Protein AF-A0A3D4VW60-F1 (afdb_monomer)

Sequence (83 aa):
MYTKAYPITQLCVIASIQRSSYYKWLNRKESHNEQLNKNILPLIKDVYEEKNGILGYRQMTIKLNCEHGFHLNKKRIYRLQIA

pLDDT: mean 83.62, std 10.02, range [35.03, 92.88]

Mean predicted aligned error: 8.12 Å

Foldseek 3Di:
DDDPPDPVVVVCVVVVHDPVVVVCVVPDDDDPVRVVLVVVLVVLVVVCVVVVNPDDLVNSQVCCCVPVVDPDDSVVSVVSVVD

Nearest PDB structures (foldseek):
  7viv-assembly1_A  TM=8.816E-01  e=9.784E-01  African swine fever virus

Solvent-accessible surface area (backbone atoms only — not comparable to full-atom values): 5084 Å² total; per-residue (Å²): 134,87,76,82,80,72,57,66,64,61,54,23,58,74,69,72,44,58,65,67,55,53,56,52,58,73,69,53,76,80,49,72,67,53,55,50,46,64,62,44,52,57,55,54,48,54,57,31,59,76,48,76,60,70,65,49,51,66,59,47,38,50,50,49,24,69,77,69,71,46,87,70,55,52,72,56,50,44,49,69,74,73,108

Structure (mmCIF, N/CA/C/O backbone):
data_AF-A0A3D4VW60-F1
#
_entry.id   AF-A0A3D4VW60-F1
#
loop_
_atom_site.group_PDB
_atom_site.id
_atom_site.type_symbol
_atom_site.label_atom_id
_atom_site.label_alt_id
_atom_site.label_comp_id
_atom_site.label_asym_id
_atom_site.label_entity_id
_atom_site.label_seq_id
_atom_site.pdbx_PDB_ins_code
_atom_site.Cartn_x
_atom_site.Cartn_y
_atom_site.Cartn_z
_atom_site.occupancy
_atom_site.B_iso_or_equiv
_atom_site.auth_seq_id
_atom_site.auth_comp_id
_atom_site.auth_asym_id
_atom_site.auth_atom_id
_atom_site.pdbx_PDB_model_num
ATOM 1 N N . MET A 1 1 ? -5.741 9.841 -38.633 1.00 35.03 1 MET A N 1
ATOM 2 C CA . MET A 1 1 ? -4.765 10.475 -37.717 1.00 35.03 1 MET A CA 1
ATOM 3 C C . MET A 1 1 ? -3.693 9.446 -37.396 1.00 35.03 1 MET A C 1
ATOM 5 O O . MET A 1 1 ? -4.005 8.449 -36.764 1.00 35.03 1 MET A O 1
ATOM 9 N N . TYR A 1 2 ? -2.475 9.623 -37.909 1.00 42.03 2 TYR A N 1
ATOM 10 C CA . TYR A 1 2 ? -1.366 8.692 -37.688 1.00 42.03 2 TYR A CA 1
ATOM 11 C C . TYR A 1 2 ? -0.771 8.933 -36.299 1.00 42.03 2 TYR A C 1
ATOM 13 O O . TYR A 1 2 ? -0.051 9.909 -36.092 1.00 42.03 2 TYR A O 1
ATOM 21 N N . THR A 1 3 ? -1.072 8.069 -35.332 1.00 49.47 3 THR A N 1
ATOM 22 C CA . THR A 1 3 ? -0.309 8.028 -34.084 1.00 49.47 3 THR A CA 1
ATOM 23 C C . THR A 1 3 ? 1.069 7.467 -34.426 1.00 49.47 3 THR A C 1
ATOM 25 O O . THR A 1 3 ? 1.208 6.306 -34.802 1.00 49.47 3 THR A O 1
ATOM 28 N N . LYS A 1 4 ? 2.113 8.305 -34.382 1.00 59.94 4 LYS A N 1
ATOM 29 C CA . LYS A 1 4 ? 3.497 7.828 -34.500 1.00 59.94 4 LYS A CA 1
ATOM 30 C C . LYS A 1 4 ? 3.725 6.809 -33.383 1.00 59.94 4 LYS A C 1
ATOM 32 O O . LYS A 1 4 ? 3.811 7.182 -32.216 1.00 59.94 4 LYS A O 1
ATOM 37 N N . ALA A 1 5 ? 3.781 5.528 -33.734 1.00 71.00 5 ALA A N 1
ATOM 38 C CA . ALA A 1 5 ? 4.144 4.472 -32.806 1.00 71.00 5 ALA A CA 1
ATOM 39 C C . ALA A 1 5 ? 5.633 4.639 -32.471 1.00 71.00 5 ALA A C 1
ATOM 41 O O . ALA A 1 5 ? 6.505 4.191 -33.214 1.00 71.00 5 ALA A O 1
ATOM 42 N N . TYR A 1 6 ? 5.932 5.364 -31.391 1.00 77.19 6 TYR A N 1
ATOM 43 C CA . TYR A 1 6 ? 7.299 5.497 -30.904 1.00 77.19 6 TYR A CA 1
ATOM 44 C C . TYR A 1 6 ? 7.824 4.114 -30.501 1.00 77.19 6 TYR A C 1
ATOM 46 O O . TYR A 1 6 ? 7.134 3.380 -29.785 1.00 77.19 6 TYR A O 1
ATOM 54 N N . PRO A 1 7 ? 9.033 3.724 -30.935 1.00 86.06 7 PRO A N 1
ATOM 55 C CA . PRO A 1 7 ? 9.595 2.441 -30.556 1.00 86.06 7 PRO A CA 1
ATOM 56 C C . PRO A 1 7 ? 9.800 2.392 -29.037 1.00 86.06 7 PRO A C 1
ATOM 58 O O . PRO A 1 7 ? 10.437 3.268 -28.455 1.00 86.06 7 PRO A O 1
ATOM 61 N N . ILE A 1 8 ? 9.320 1.318 -28.401 1.00 84.69 8 ILE A N 1
ATOM 62 C CA . ILE A 1 8 ? 9.426 1.082 -26.947 1.00 84.69 8 ILE A CA 1
ATOM 63 C C . ILE A 1 8 ? 10.864 1.245 -26.431 1.00 84.69 8 ILE A C 1
ATOM 65 O O . ILE A 1 8 ? 11.065 1.675 -25.300 1.00 84.69 8 ILE A O 1
ATOM 69 N N . THR A 1 9 ? 11.876 0.967 -27.263 1.00 84.62 9 THR A N 1
ATOM 70 C CA . THR A 1 9 ? 13.286 1.220 -26.926 1.00 84.62 9 THR A CA 1
ATOM 71 C C . THR A 1 9 ? 13.550 2.687 -26.593 1.00 84.62 9 THR A C 1
ATOM 73 O O . THR A 1 9 ? 14.200 2.956 -25.592 1.00 84.62 9 THR A O 1
ATOM 76 N N . GLN A 1 10 ? 13.037 3.631 -27.391 1.00 88.50 10 GLN A N 1
ATOM 77 C CA . GLN A 1 10 ? 13.238 5.064 -27.152 1.00 88.50 10 GLN A CA 1
ATOM 78 C C . GLN A 1 10 ? 12.554 5.500 -25.857 1.00 88.50 10 GLN A C 1
ATOM 80 O O . GLN A 1 10 ? 13.152 6.218 -25.065 1.00 88.50 10 GLN A O 1
ATOM 85 N N . LEU A 1 11 ? 11.345 4.997 -25.598 1.00 90.06 11 LEU A N 1
ATOM 86 C CA . LEU A 1 11 ? 10.631 5.268 -24.350 1.00 90.06 11 LEU A CA 1
ATOM 87 C C . LEU A 1 11 ? 11.380 4.717 -23.131 1.00 90.06 11 LEU A C 1
ATOM 89 O O . LEU A 1 11 ? 11.489 5.408 -22.124 1.00 90.06 11 LEU A O 1
ATOM 93 N N . CYS A 1 12 ? 11.943 3.508 -23.231 1.00 90.31 12 CYS A N 1
ATOM 94 C CA . CYS A 1 12 ? 12.750 2.920 -22.160 1.00 90.31 12 CYS A CA 1
ATOM 95 C C . CYS A 1 12 ? 14.027 3.731 -21.894 1.00 90.31 12 CYS A C 1
ATOM 97 O O . CYS A 1 12 ? 14.386 3.921 -20.738 1.00 90.31 12 CYS A O 1
ATOM 99 N N . VAL A 1 13 ? 14.680 4.246 -22.944 1.00 91.31 13 VAL A N 1
ATOM 100 C CA . VAL A 1 13 ? 15.864 5.114 -22.818 1.00 91.31 13 VAL A CA 1
ATOM 101 C C . VAL A 1 13 ? 15.506 6.436 -22.139 1.00 91.31 13 VAL A C 1
ATOM 103 O O . VAL A 1 13 ? 16.191 6.832 -21.203 1.00 91.31 13 VAL A O 1
ATOM 106 N N . ILE A 1 14 ? 14.408 7.085 -22.543 1.00 92.88 14 ILE A N 1
ATOM 107 C CA . ILE A 1 14 ? 13.933 8.335 -21.922 1.00 92.88 14 ILE A CA 1
ATOM 108 C C . ILE A 1 14 ? 13.583 8.108 -20.446 1.00 92.88 14 ILE A C 1
ATOM 110 O O . ILE A 1 14 ? 13.996 8.876 -19.583 1.00 92.88 14 ILE A O 1
ATOM 114 N N . ALA A 1 15 ? 12.865 7.025 -20.145 1.00 90.00 15 ALA A N 1
ATOM 115 C CA . ALA A 1 15 ? 12.508 6.648 -18.781 1.00 90.00 15 ALA A CA 1
ATOM 116 C C . ALA A 1 15 ? 13.690 6.072 -17.974 1.00 90.00 15 ALA A C 1
ATOM 118 O O . ALA A 1 15 ? 13.512 5.737 -16.806 1.00 90.00 15 ALA A O 1
ATOM 119 N N . SER A 1 16 ? 14.883 5.948 -18.574 1.00 92.31 16 SER A N 1
ATOM 120 C CA . SER A 1 16 ? 16.085 5.371 -17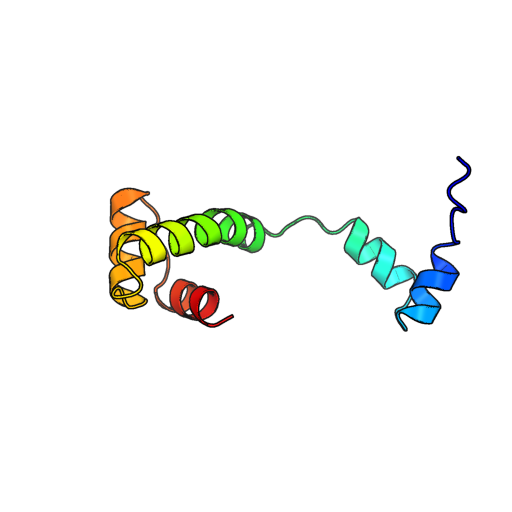.955 1.00 92.31 16 SER A CA 1
ATOM 121 C C . SER A 1 16 ? 15.857 3.975 -17.352 1.00 92.31 16 SER A C 1
ATOM 123 O O . SER A 1 16 ? 16.405 3.630 -16.306 1.00 92.31 16 SER A O 1
ATOM 125 N N . ILE A 1 17 ? 15.045 3.149 -18.019 1.00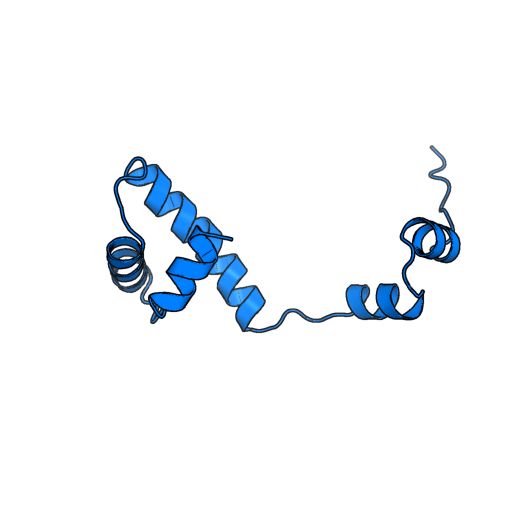 91.88 17 ILE A N 1
ATOM 126 C CA . ILE A 1 17 ? 14.758 1.764 -17.629 1.00 91.88 17 ILE A CA 1
ATOM 127 C C . ILE A 1 17 ? 15.264 0.778 -18.680 1.00 91.88 17 ILE A C 1
ATOM 129 O O . ILE A 1 17 ? 15.301 1.052 -19.879 1.00 91.88 17 ILE A O 1
ATOM 133 N N . GLN A 1 18 ? 15.599 -0.435 -18.245 1.00 91.75 18 GLN A N 1
ATOM 134 C CA . GLN A 1 18 ? 15.939 -1.510 -19.169 1.00 91.75 18 GLN A CA 1
ATOM 135 C C . GLN A 1 18 ? 14.691 -1.998 -19.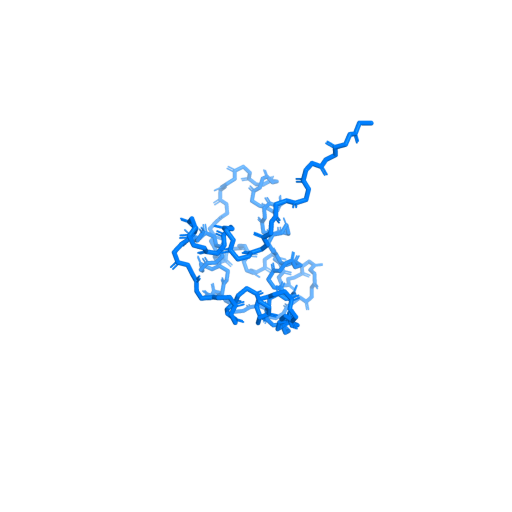923 1.00 91.75 18 GLN A C 1
ATOM 137 O O . GLN A 1 18 ? 13.618 -2.173 -19.342 1.00 91.75 18 GLN A O 1
ATOM 142 N N . ARG A 1 19 ? 14.842 -2.310 -21.216 1.00 90.19 19 ARG A N 1
ATOM 143 C CA . ARG A 1 19 ? 13.755 -2.839 -22.061 1.00 90.19 19 ARG A CA 1
ATOM 144 C C . ARG A 1 19 ? 13.133 -4.126 -21.497 1.00 90.19 19 ARG A C 1
ATOM 146 O O .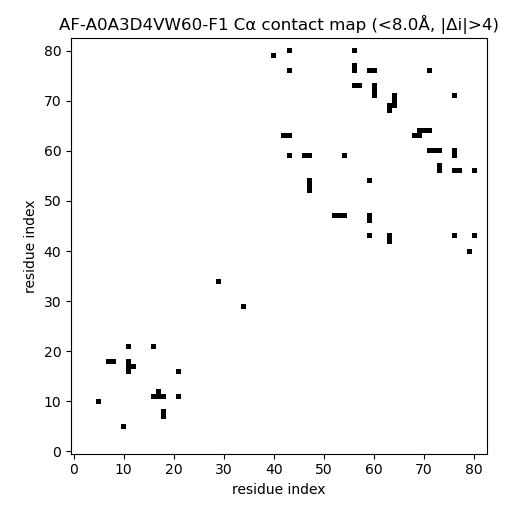 ARG A 1 19 ? 11.929 -4.328 -21.622 1.00 90.19 19 ARG A O 1
ATOM 153 N N . SER A 1 20 ? 13.923 -4.986 -20.853 1.00 90.00 20 SER A N 1
ATOM 154 C CA . SER A 1 20 ? 13.425 -6.197 -20.181 1.00 90.00 20 SER A CA 1
ATOM 155 C C . SER A 1 20 ? 12.493 -5.872 -19.007 1.00 90.00 20 SER A C 1
ATOM 157 O O . SER A 1 20 ? 11.488 -6.557 -18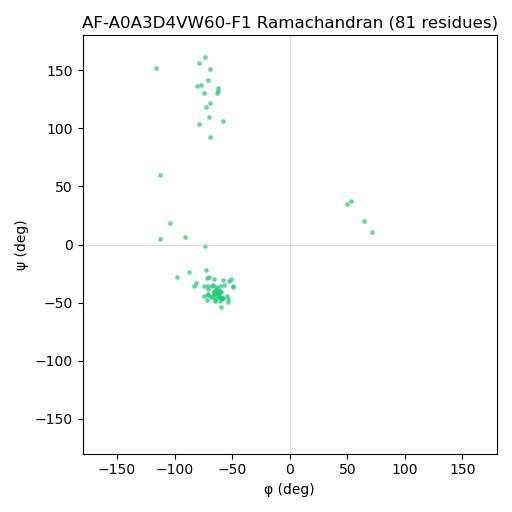.827 1.00 90.00 20 SER A O 1
ATOM 159 N N . SER A 1 21 ? 12.764 -4.799 -18.257 1.00 89.06 21 SER A N 1
ATOM 160 C CA . SER A 1 21 ? 11.912 -4.332 -17.157 1.00 89.06 21 SER A CA 1
ATOM 161 C C . SER A 1 21 ? 10.533 -3.894 -17.648 1.00 89.06 21 SER A C 1
ATOM 163 O O . SER A 1 21 ? 9.539 -4.212 -16.999 1.00 89.06 21 SER A O 1
ATOM 165 N N . TYR A 1 22 ? 10.455 -3.247 -18.818 1.00 89.88 22 TYR A N 1
ATOM 166 C CA . TYR A 1 22 ? 9.180 -2.875 -19.440 1.00 89.88 22 TYR A CA 1
ATOM 167 C C . TYR A 1 22 ? 8.307 -4.103 -19.720 1.00 89.88 22 TYR A C 1
ATOM 169 O O . TYR A 1 22 ? 7.176 -4.178 -19.247 1.00 89.88 22 TYR A O 1
ATOM 177 N N . TYR A 1 23 ? 8.836 -5.108 -20.425 1.00 91.50 23 TYR A N 1
ATOM 178 C CA . TYR A 1 23 ? 8.059 -6.313 -20.738 1.00 91.50 23 TYR A CA 1
ATOM 179 C C . TYR A 1 23 ? 7.786 -7.178 -19.502 1.00 91.50 23 TYR A C 1
ATOM 181 O O . TYR A 1 23 ? 6.763 -7.860 -19.448 1.00 91.50 23 TYR A O 1
ATOM 189 N N . LYS A 1 24 ? 8.656 -7.131 -18.485 1.00 90.50 24 LYS A N 1
ATOM 190 C CA . LYS A 1 24 ? 8.402 -7.766 -17.186 1.00 90.50 24 LYS A CA 1
ATOM 191 C C . LYS A 1 24 ? 7.219 -7.116 -16.470 1.00 90.50 24 LYS A C 1
ATOM 193 O O . LYS A 1 24 ? 6.399 -7.832 -15.908 1.00 90.50 24 LYS A O 1
ATOM 198 N N . TRP A 1 25 ? 7.133 -5.787 -16.486 1.00 89.75 25 TRP A N 1
ATOM 199 C CA . TRP A 1 25 ? 6.002 -5.050 -15.923 1.00 89.75 25 TRP A CA 1
ATOM 200 C C . TRP A 1 25 ? 4.719 -5.289 -16.726 1.00 89.75 25 TRP A C 1
ATOM 202 O O . TRP A 1 25 ? 3.690 -5.588 -16.132 1.00 89.75 25 TRP A O 1
ATOM 212 N N . LEU A 1 26 ? 4.800 -5.259 -18.060 1.00 89.56 26 LEU A N 1
ATOM 213 C CA . LEU A 1 26 ? 3.654 -5.467 -18.950 1.00 89.56 26 LEU A CA 1
ATOM 214 C C . LEU A 1 26 ? 2.995 -6.840 -18.756 1.00 89.56 26 LEU A C 1
ATOM 216 O O . LEU A 1 26 ? 1.776 -6.948 -18.743 1.00 89.56 26 LEU A O 1
ATOM 220 N N . ASN A 1 27 ? 3.803 -7.888 -18.586 1.00 88.06 27 ASN A N 1
ATOM 221 C CA . ASN A 1 27 ? 3.318 -9.257 -18.398 1.00 88.06 27 ASN A CA 1
ATOM 222 C C . ASN A 1 27 ? 3.108 -9.626 -16.922 1.00 88.06 27 ASN A C 1
ATOM 224 O O . ASN A 1 27 ? 2.872 -10.794 -16.595 1.00 88.06 27 ASN A O 1
ATOM 228 N N . ARG A 1 28 ? 3.247 -8.664 -16.004 1.00 88.69 28 ARG A N 1
ATOM 229 C CA . ARG A 1 28 ? 3.113 -8.931 -14.578 1.00 88.69 28 ARG A CA 1
ATOM 230 C C . ARG A 1 28 ? 1.656 -9.249 -14.253 1.00 88.69 28 ARG A C 1
ATOM 232 O O . ARG A 1 28 ? 0.773 -8.419 -14.436 1.00 88.69 28 ARG A O 1
ATOM 239 N N . LYS A 1 29 ? 1.423 -10.435 -13.691 1.00 86.94 29 LYS A N 1
ATOM 240 C CA . LYS A 1 29 ? 0.138 -10.780 -13.078 1.00 86.94 29 LYS A CA 1
ATOM 241 C C . LYS A 1 29 ? 0.033 -10.119 -11.709 1.00 86.94 29 LYS A C 1
ATOM 243 O O . LYS A 1 29 ? 1.000 -10.115 -10.942 1.00 86.94 29 LYS A O 1
ATOM 248 N N . GLU A 1 30 ? -1.136 -9.569 -11.416 1.00 86.19 30 GLU A N 1
ATOM 249 C CA . GLU A 1 30 ? -1.415 -8.972 -10.114 1.00 86.19 30 GLU A CA 1
ATOM 250 C C . GLU A 1 30 ? -1.323 -10.030 -9.021 1.00 86.19 30 GLU A C 1
ATOM 252 O O . GLU A 1 30 ? -1.824 -11.149 -9.157 1.00 86.19 30 GLU A O 1
ATOM 257 N N . SER A 1 31 ? -0.657 -9.679 -7.923 1.00 87.88 31 SER A N 1
ATOM 258 C CA . SER A 1 31 ? -0.665 -10.534 -6.741 1.00 87.88 31 SER A CA 1
ATOM 259 C C . SER A 1 31 ? -2.055 -10.522 -6.109 1.00 87.88 31 SER A C 1
ATOM 261 O O . SER A 1 31 ? -2.737 -9.498 -6.112 1.00 87.88 31 SER A O 1
ATOM 263 N N . HIS A 1 32 ? -2.430 -11.613 -5.441 1.00 85.12 32 HIS A N 1
ATOM 264 C CA . HIS A 1 32 ? -3.635 -11.666 -4.610 1.00 85.12 32 HIS A CA 1
ATOM 265 C C . HIS A 1 32 ? -3.726 -10.479 -3.631 1.00 85.12 32 HIS A C 1
ATOM 267 O O . HIS A 1 32 ? -4.791 -9.909 -3.418 1.00 85.12 32 HIS A O 1
ATOM 273 N N . ASN A 1 33 ? -2.588 -10.033 -3.087 1.00 85.44 33 ASN A N 1
ATOM 274 C CA . ASN A 1 33 ? -2.540 -8.860 -2.217 1.00 85.44 33 ASN A CA 1
ATOM 275 C C . ASN A 1 33 ? -2.853 -7.542 -2.936 1.00 85.44 33 ASN A C 1
ATOM 277 O O . ASN A 1 33 ? -3.452 -6.659 -2.325 1.00 85.44 33 ASN A O 1
ATOM 281 N N . GLU A 1 34 ? -2.434 -7.392 -4.191 1.00 86.19 34 GLU A N 1
ATOM 282 C CA . GLU A 1 34 ? -2.711 -6.196 -4.991 1.00 86.19 34 GLU A CA 1
ATOM 283 C C . GLU A 1 34 ? -4.185 -6.143 -5.367 1.00 86.19 34 GLU A C 1
ATOM 285 O O . GLU A 1 34 ? -4.815 -5.104 -5.192 1.00 86.19 34 GLU A O 1
ATOM 290 N N . GLN A 1 35 ? -4.756 -7.279 -5.764 1.00 87.75 35 GLN A N 1
ATOM 291 C CA . GLN A 1 35 ? -6.181 -7.391 -6.048 1.00 87.75 35 GLN A CA 1
ATOM 292 C C . GLN A 1 35 ? -7.030 -7.088 -4.805 1.00 87.75 35 GLN A C 1
ATOM 294 O O . GLN A 1 35 ? -7.964 -6.293 -4.869 1.00 87.75 35 GLN A O 1
ATOM 299 N N . LEU A 1 36 ? -6.659 -7.641 -3.644 1.00 86.56 36 LEU A N 1
ATOM 300 C CA . LEU A 1 36 ? -7.304 -7.293 -2.377 1.00 86.56 36 LEU A CA 1
ATOM 301 C C . LEU A 1 36 ? -7.184 -5.796 -2.074 1.00 86.56 36 LEU A C 1
ATOM 303 O O . LEU A 1 36 ? -8.174 -5.171 -1.715 1.00 86.56 36 LEU A O 1
ATOM 307 N N . ASN A 1 37 ? -6.001 -5.196 -2.237 1.00 87.69 37 ASN A N 1
ATOM 308 C CA . ASN A 1 37 ? -5.825 -3.761 -1.996 1.00 87.69 37 ASN A CA 1
ATOM 309 C C . ASN A 1 37 ? -6.699 -2.916 -2.925 1.00 87.69 37 ASN A C 1
ATOM 311 O O . ASN A 1 37 ? -7.300 -1.956 -2.457 1.00 87.69 37 ASN A O 1
ATOM 315 N N . LYS A 1 38 ? -6.813 -3.285 -4.204 1.00 87.38 38 LYS A N 1
ATOM 316 C CA . LYS A 1 38 ? -7.700 -2.608 -5.156 1.00 87.38 38 LYS A CA 1
ATOM 317 C C . LYS A 1 38 ? -9.166 -2.663 -4.741 1.00 87.38 38 LYS A C 1
ATOM 319 O O . LYS A 1 38 ? -9.862 -1.680 -4.940 1.00 87.38 38 LYS A O 1
ATOM 324 N N . ASN A 1 39 ? -9.611 -3.766 -4.142 1.00 87.56 39 ASN A N 1
ATOM 325 C CA . ASN A 1 39 ? -10.979 -3.893 -3.634 1.00 87.56 39 ASN A CA 1
ATOM 326 C C . ASN A 1 39 ? -11.197 -3.093 -2.339 1.00 87.56 39 ASN A C 1
ATOM 328 O O . ASN A 1 39 ? -12.266 -2.538 -2.128 1.00 87.56 39 ASN A O 1
ATOM 332 N N . ILE A 1 40 ? -10.188 -3.027 -1.467 1.00 87.50 40 ILE A N 1
ATOM 333 C CA . ILE A 1 40 ? -10.301 -2.408 -0.137 1.00 87.50 40 ILE A CA 1
ATOM 334 C C . ILE A 1 40 ? -10.117 -0.883 -0.188 1.00 87.50 40 ILE A C 1
ATOM 336 O O . ILE A 1 40 ? -10.756 -0.167 0.575 1.00 87.50 40 ILE A O 1
ATOM 340 N N . LEU A 1 41 ? -9.243 -0.370 -1.059 1.00 87.69 41 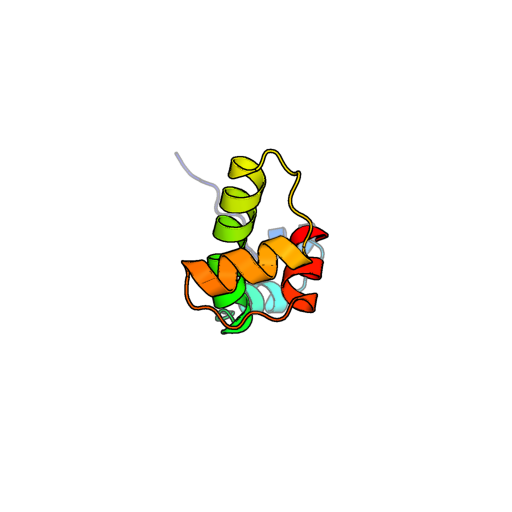LEU A N 1
ATOM 341 C C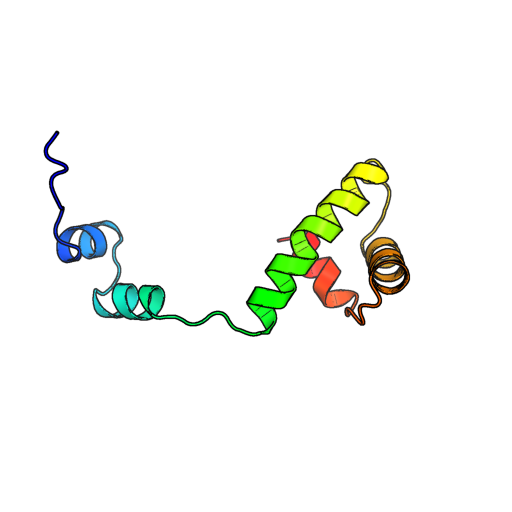A . LEU A 1 41 ? -8.972 1.066 -1.202 1.00 87.69 41 LEU A CA 1
ATOM 342 C C . LEU A 1 41 ? -10.223 1.932 -1.441 1.00 87.69 41 LEU A C 1
ATOM 344 O O . LEU A 1 41 ? -10.354 2.930 -0.733 1.00 87.69 41 LEU A O 1
ATOM 348 N N . PRO A 1 42 ? -11.127 1.604 -2.386 1.00 89.19 42 PRO A N 1
ATOM 349 C CA . PRO A 1 42 ? -12.348 2.383 -2.579 1.00 89.19 42 PRO A CA 1
ATOM 350 C C . PRO A 1 42 ? -13.233 2.341 -1.332 1.00 89.19 42 PRO A C 1
ATOM 352 O O . PRO A 1 42 ? -13.631 3.389 -0.851 1.00 89.19 42 PRO A O 1
ATOM 355 N N . LEU A 1 43 ? -13.399 1.172 -0.707 1.00 87.50 43 LEU A N 1
ATOM 356 C CA . LEU A 1 43 ? -14.194 1.033 0.518 1.00 87.50 43 LEU A CA 1
ATOM 357 C C . LEU A 1 43 ? -13.648 1.877 1.680 1.00 87.50 43 LEU A C 1
ATOM 359 O O . LEU A 1 43 ? -14.414 2.479 2.426 1.00 87.50 43 LEU A O 1
ATOM 363 N N . ILE A 1 44 ? -12.320 1.950 1.843 1.00 85.56 44 ILE A N 1
ATOM 364 C CA . ILE A 1 44 ? -11.700 2.833 2.845 1.00 85.56 44 ILE A CA 1
ATOM 365 C C . ILE A 1 44 ? -12.051 4.297 2.557 1.00 85.56 44 ILE A C 1
ATOM 367 O O . ILE A 1 44 ? -12.348 5.032 3.498 1.00 85.56 44 ILE A O 1
ATOM 371 N N . LYS A 1 45 ? -11.999 4.724 1.289 1.00 86.44 45 LYS A N 1
ATOM 372 C CA . LYS A 1 45 ? -12.335 6.100 0.897 1.00 86.44 45 LYS A CA 1
ATOM 373 C C . LYS A 1 45 ? -13.805 6.406 1.146 1.00 86.44 45 LYS A C 1
ATOM 375 O O . LYS A 1 45 ? -14.085 7.397 1.806 1.00 86.44 45 LYS A O 1
ATOM 380 N N . ASP A 1 46 ? -14.704 5.522 0.727 1.00 87.56 46 ASP A N 1
ATOM 381 C CA . ASP A 1 46 ? -16.148 5.697 0.894 1.00 87.56 46 ASP A CA 1
ATOM 382 C C . ASP A 1 46 ? -16.513 5.845 2.377 1.00 87.56 46 ASP A C 1
ATOM 384 O O . ASP A 1 46 ? -17.197 6.786 2.774 1.00 87.56 46 ASP A O 1
ATOM 388 N N . VAL A 1 47 ? -15.980 4.967 3.235 1.00 84.56 47 VAL A N 1
ATOM 389 C CA . VAL A 1 47 ? -16.224 5.025 4.685 1.00 84.56 47 VAL A CA 1
ATOM 390 C C . VAL A 1 47 ? -15.599 6.273 5.323 1.00 84.56 47 VAL A C 1
ATOM 392 O O . VAL A 1 47 ? -16.153 6.822 6.283 1.00 84.56 47 VAL A O 1
ATOM 395 N N . TYR A 1 48 ? -14.446 6.722 4.822 1.00 85.25 48 TYR A N 1
ATOM 396 C CA . TYR A 1 48 ? -13.790 7.940 5.292 1.00 85.25 48 TYR A CA 1
ATOM 397 C C . TYR A 1 48 ? -14.596 9.192 4.924 1.00 85.25 48 TYR A C 1
ATOM 399 O O . TYR A 1 48 ? -14.814 10.042 5.790 1.00 85.25 48 TYR A O 1
ATOM 407 N N . GLU A 1 49 ? -15.083 9.281 3.687 1.00 84.50 49 GLU A N 1
ATOM 408 C CA . GLU A 1 49 ? -15.926 10.376 3.200 1.00 84.50 49 GLU A CA 1
ATOM 409 C C . GLU A 1 49 ? -17.289 10.398 3.903 1.00 84.50 49 GLU A C 1
ATOM 411 O O . GLU A 1 49 ? -17.705 11.450 4.380 1.00 84.50 49 GLU A O 1
ATOM 416 N N . GLU A 1 50 ? -17.935 9.242 4.099 1.00 83.50 50 GLU A N 1
ATOM 417 C CA . GLU A 1 50 ? -19.229 9.132 4.796 1.00 83.50 50 GLU A CA 1
ATOM 418 C C . GLU A 1 50 ? -19.178 9.683 6.233 1.00 83.50 50 GLU A C 1
ATOM 420 O O . GLU A 1 50 ? -20.176 10.175 6.764 1.00 83.50 50 GLU A O 1
ATOM 425 N N . LYS A 1 51 ? -18.020 9.592 6.898 1.00 81.44 51 LYS A N 1
ATOM 426 C CA . LYS A 1 51 ? -17.822 10.109 8.262 1.00 81.44 51 LYS A CA 1
ATOM 427 C C . LYS A 1 51 ? -17.024 11.410 8.310 1.00 81.44 51 LYS A C 1
ATOM 429 O O . LYS A 1 51 ? -16.491 11.731 9.374 1.00 81.44 51 LYS A O 1
ATOM 434 N N . ASN A 1 52 ? -16.920 12.144 7.200 1.00 78.38 52 ASN A N 1
ATOM 435 C CA . ASN A 1 52 ? -16.188 13.413 7.096 1.00 78.38 52 ASN A CA 1
ATOM 436 C C . ASN A 1 52 ? -14.758 13.344 7.671 1.00 78.38 52 ASN A C 1
ATOM 438 O O . ASN A 1 52 ? -14.275 14.284 8.298 1.00 78.38 52 ASN A O 1
ATOM 442 N N . GLY A 1 53 ? -14.092 12.199 7.529 1.00 75.06 53 GLY A N 1
ATOM 443 C CA . GLY A 1 53 ? -12.726 11.996 7.997 1.00 75.06 53 GLY A CA 1
ATOM 444 C C . GLY A 1 53 ? -12.527 11.897 9.514 1.00 75.06 53 GLY A C 1
ATOM 445 O O . GLY A 1 53 ? -11.385 11.879 9.971 1.00 75.06 53 GLY A O 1
ATOM 446 N N . ILE A 1 54 ? -13.602 11.782 10.302 1.00 80.38 54 ILE A N 1
ATOM 447 C CA . ILE A 1 54 ? -13.527 11.652 11.770 1.00 80.38 54 ILE A CA 1
ATOM 448 C C . ILE A 1 54 ? -12.990 10.268 12.183 1.00 80.38 54 ILE A C 1
ATOM 450 O O . ILE A 1 54 ? -12.370 10.113 13.236 1.00 80.38 54 ILE A O 1
ATOM 454 N N . LEU A 1 55 ? -13.219 9.241 11.355 1.00 79.75 55 LEU A N 1
ATOM 455 C CA . LEU A 1 55 ? -12.830 7.864 11.658 1.00 79.75 55 LEU A CA 1
ATOM 456 C C . LEU A 1 55 ? -11.314 7.652 11.554 1.00 79.75 55 LEU A C 1
ATOM 458 O O . LEU A 1 55 ? -10.722 7.697 10.473 1.00 79.75 55 LEU A O 1
ATOM 462 N N . GLY A 1 56 ? -10.701 7.277 12.677 1.00 81.38 56 GLY A N 1
ATOM 463 C CA . GLY A 1 56 ? -9.330 6.771 12.693 1.00 81.38 56 GLY A CA 1
ATOM 464 C C . GLY A 1 56 ? -9.218 5.344 12.132 1.00 81.38 56 GLY A C 1
ATOM 465 O O . GLY A 1 56 ? -10.185 4.577 12.119 1.00 81.38 56 GLY A O 1
ATOM 466 N N . TYR A 1 57 ? -8.003 4.930 11.752 1.00 85.06 57 TYR A N 1
ATOM 467 C CA . TYR A 1 57 ? -7.730 3.626 11.117 1.00 85.06 57 TYR A CA 1
ATOM 468 C C . TYR A 1 57 ? -8.275 2.407 11.891 1.00 85.06 57 TYR A C 1
ATOM 470 O O . TYR A 1 57 ? -8.649 1.392 11.297 1.00 85.06 57 TYR A O 1
ATOM 478 N N . ARG A 1 58 ? -8.333 2.475 13.230 1.00 85.38 58 ARG A N 1
ATOM 479 C CA . ARG A 1 58 ? -8.849 1.385 14.074 1.00 85.38 58 ARG A CA 1
ATOM 480 C C . ARG A 1 58 ? -10.363 1.228 13.937 1.00 85.38 58 ARG A C 1
ATOM 482 O O . ARG A 1 58 ? -10.831 0.101 13.817 1.00 85.38 58 ARG A O 1
ATOM 489 N N . GLN A 1 59 ? -11.105 2.334 13.927 1.00 87.56 59 GLN A N 1
ATOM 490 C CA . GLN A 1 59 ? -12.558 2.321 13.741 1.00 87.56 59 GLN A CA 1
ATOM 491 C C . GLN A 1 59 ? -12.909 1.946 12.298 1.00 87.56 59 GLN A C 1
ATOM 493 O O . GLN A 1 59 ? -13.797 1.127 12.085 1.00 87.56 59 GLN A O 1
ATOM 498 N N . MET A 1 60 ? -12.124 2.440 11.334 1.00 86.38 60 MET A N 1
ATOM 499 C CA . MET A 1 60 ? -12.197 2.046 9.925 1.00 86.38 60 MET A CA 1
ATOM 500 C C . MET A 1 60 ? -12.092 0.524 9.755 1.00 86.38 60 MET A C 1
ATOM 502 O O . MET A 1 60 ? -12.903 -0.092 9.076 1.00 86.38 60 MET A O 1
ATOM 506 N N . THR A 1 61 ? -11.120 -0.099 10.435 1.00 88.69 61 THR A N 1
ATOM 507 C CA . THR A 1 61 ? -10.907 -1.556 10.377 1.00 88.69 61 THR A CA 1
ATOM 508 C C . THR A 1 61 ? -12.110 -2.330 10.922 1.00 88.69 61 THR A C 1
ATOM 510 O O . THR A 1 61 ? -12.501 -3.333 10.337 1.00 88.69 61 THR A O 1
ATOM 513 N N . ILE A 1 62 ? -12.694 -1.883 12.040 1.00 87.88 62 ILE A N 1
ATOM 514 C CA . ILE A 1 62 ? -13.865 -2.541 12.641 1.00 87.88 62 ILE A CA 1
ATOM 515 C C . ILE A 1 62 ? -15.060 -2.434 11.696 1.00 87.88 62 ILE A C 1
ATOM 517 O O . ILE A 1 62 ? -15.675 -3.450 11.390 1.00 87.88 62 ILE A O 1
ATOM 521 N N . LYS A 1 63 ? -15.340 -1.229 11.188 1.00 87.00 63 LYS A N 1
ATOM 522 C CA . LYS A 1 63 ? -16.467 -0.980 10.288 1.00 87.00 63 LYS A CA 1
ATOM 523 C C . LYS A 1 63 ? -16.355 -1.809 9.004 1.00 87.00 63 LYS A C 1
ATOM 525 O O . LYS A 1 63 ? -17.272 -2.558 8.694 1.00 87.00 63 LYS A O 1
ATOM 530 N N . LEU A 1 64 ? -15.192 -1.796 8.348 1.00 86.25 64 LEU A N 1
ATOM 531 C CA . LEU A 1 64 ? -14.948 -2.589 7.134 1.00 86.25 64 LEU A CA 1
ATOM 532 C C . LEU A 1 64 ? -15.079 -4.101 7.363 1.00 86.25 64 LEU A C 1
ATOM 534 O O . LEU A 1 64 ? -15.614 -4.808 6.512 1.00 86.25 64 LEU A O 1
ATOM 538 N N . ASN A 1 65 ? -14.598 -4.607 8.501 1.00 87.25 65 ASN A N 1
ATOM 539 C CA . ASN A 1 65 ? -14.712 -6.029 8.822 1.00 87.25 65 ASN A CA 1
ATOM 540 C C . ASN A 1 65 ? -16.161 -6.431 9.152 1.00 87.25 65 ASN A C 1
ATOM 542 O O . ASN A 1 65 ? -16.576 -7.531 8.799 1.00 87.25 65 ASN A O 1
ATOM 546 N N . CYS A 1 66 ? -16.934 -5.554 9.801 1.00 85.56 66 CYS A N 1
ATOM 547 C CA . CYS A 1 66 ? -18.337 -5.807 10.136 1.00 85.56 66 CYS A CA 1
ATOM 548 C C . CYS A 1 66 ? -19.273 -5.699 8.924 1.00 85.56 66 CYS A C 1
ATOM 550 O O . CYS A 1 66 ? -20.137 -6.552 8.761 1.00 85.56 66 CYS A O 1
ATOM 552 N N . GLU A 1 67 ? -19.114 -4.676 8.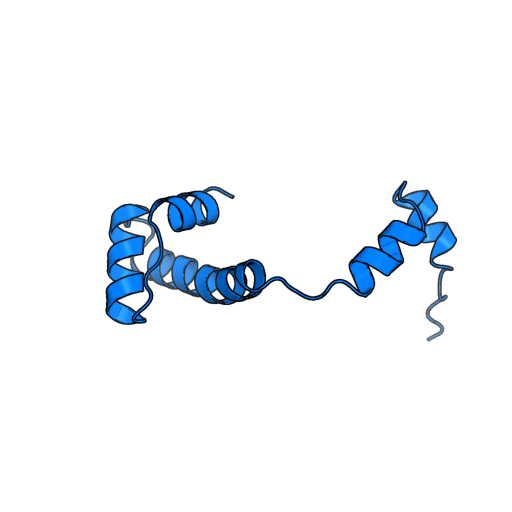084 1.00 82.31 67 GLU A N 1
ATOM 553 C CA . GLU A 1 67 ? -20.044 -4.388 6.979 1.00 82.31 67 GLU A CA 1
ATOM 554 C C . GLU A 1 67 ? -19.786 -5.248 5.743 1.00 82.31 67 GLU A C 1
ATOM 556 O O . GLU A 1 67 ? -20.723 -5.632 5.048 1.00 82.31 67 GLU A O 1
ATOM 561 N N . HIS A 1 68 ? -18.524 -5.591 5.482 1.00 79.50 68 HIS A N 1
ATOM 562 C CA . HIS A 1 68 ? -18.138 -6.339 4.284 1.00 79.50 68 HIS A CA 1
ATOM 563 C C . HIS A 1 68 ? -17.620 -7.750 4.583 1.00 79.50 68 HIS A C 1
ATOM 565 O O . HIS A 1 68 ? -17.162 -8.442 3.676 1.00 79.50 68 HIS A O 1
ATOM 571 N N . GLY A 1 69 ? -17.656 -8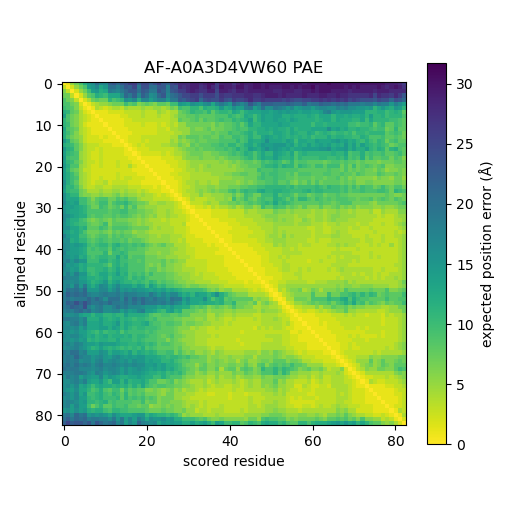.183 5.849 1.00 77.81 69 GLY A N 1
ATOM 572 C CA . GLY A 1 69 ? -17.222 -9.523 6.255 1.00 77.81 69 GLY A CA 1
ATOM 573 C C . GLY A 1 69 ? -15.732 -9.793 6.031 1.00 77.81 69 GLY A C 1
ATOM 574 O O . GLY A 1 69 ? -15.319 -10.948 5.936 1.00 77.81 69 GLY A O 1
ATOM 575 N N . PHE A 1 70 ? -14.903 -8.752 5.909 1.00 78.44 70 PHE A N 1
ATOM 576 C CA . PHE A 1 70 ? -13.467 -8.947 5.755 1.00 78.44 70 PHE A CA 1
ATOM 577 C C . PHE A 1 70 ? -12.779 -9.253 7.095 1.00 78.44 70 PHE A C 1
ATOM 579 O O . PHE A 1 70 ? -13.226 -8.862 8.170 1.00 78.44 70 PHE A O 1
ATOM 586 N N . HIS A 1 71 ? -11.619 -9.909 7.026 1.00 81.38 71 HIS A N 1
ATOM 587 C CA . HIS A 1 71 ? -10.714 -10.102 8.164 1.00 81.38 71 HIS A CA 1
ATOM 588 C C . HIS A 1 71 ? -9.411 -9.325 7.948 1.00 81.38 71 HIS A C 1
ATOM 590 O O . HIS A 1 71 ? -8.316 -9.887 7.867 1.00 81.38 71 HIS A O 1
ATOM 596 N N . LEU A 1 72 ? -9.523 -8.002 7.801 1.00 83.62 72 LEU A N 1
ATOM 597 C CA . LEU A 1 72 ? -8.375 -7.144 7.519 1.00 83.62 72 LEU A CA 1
ATOM 598 C C . LEU A 1 72 ? -7.595 -6.833 8.793 1.00 83.62 72 LEU A C 1
ATOM 600 O O . LEU A 1 72 ? -8.144 -6.487 9.840 1.00 83.62 72 LEU A O 1
ATOM 604 N N . ASN A 1 73 ? -6.269 -6.905 8.686 1.00 87.69 73 ASN A N 1
ATOM 605 C CA . ASN A 1 73 ? -5.379 -6.488 9.759 1.00 87.69 73 ASN A CA 1
ATOM 606 C C . ASN A 1 73 ? -5.339 -4.955 9.843 1.00 87.69 73 ASN A C 1
ATOM 608 O O . ASN A 1 73 ? -5.025 -4.288 8.856 1.00 87.69 73 ASN A O 1
ATOM 612 N N . LYS A 1 74 ? -5.527 -4.401 11.046 1.00 85.81 74 LYS A N 1
ATOM 613 C CA . LYS A 1 74 ? -5.411 -2.959 11.332 1.00 85.81 74 LYS A CA 1
ATOM 614 C C . LYS A 1 74 ? -4.125 -2.316 10.796 1.00 85.81 74 LYS A C 1
ATOM 616 O O . LYS A 1 74 ? -4.154 -1.187 10.319 1.00 85.81 74 LYS A O 1
ATOM 621 N N . LYS A 1 75 ? -2.996 -3.043 10.809 1.00 88.38 75 LYS A N 1
ATOM 622 C CA . LYS A 1 75 ? -1.714 -2.560 10.261 1.00 88.38 75 LYS A CA 1
ATOM 623 C C . LYS A 1 75 ? -1.767 -2.358 8.743 1.00 88.38 75 LYS A C 1
ATOM 625 O O . LYS A 1 75 ? -1.036 -1.526 8.219 1.00 88.38 75 LYS A O 1
ATOM 630 N N . ARG A 1 76 ? -2.587 -3.139 8.030 1.00 88.06 76 ARG A N 1
ATOM 631 C CA . ARG A 1 76 ? -2.772 -3.014 6.578 1.00 88.06 76 ARG A CA 1
ATOM 632 C C . ARG A 1 76 ? -3.565 -1.755 6.248 1.00 88.06 76 ARG A C 1
ATOM 634 O O . ARG A 1 76 ? -3.102 -0.988 5.418 1.00 88.06 76 ARG A O 1
ATOM 641 N N . ILE A 1 77 ? -4.679 -1.524 6.945 1.00 86.12 77 ILE A N 1
ATOM 642 C CA . ILE A 1 77 ? -5.499 -0.312 6.791 1.00 86.12 77 ILE A CA 1
ATOM 643 C C . ILE A 1 77 ? -4.672 0.939 7.085 1.00 86.12 77 ILE A C 1
ATOM 645 O O . ILE A 1 77 ? -4.651 1.852 6.276 1.00 86.12 77 ILE A O 1
ATOM 649 N N . TYR A 1 78 ? -3.899 0.932 8.176 1.00 87.00 78 TYR A N 1
ATOM 650 C CA . TYR A 1 78 ? -2.995 2.034 8.514 1.00 87.00 78 TYR A CA 1
ATOM 651 C C . TYR A 1 78 ? -2.018 2.377 7.377 1.00 87.00 78 TYR A C 1
ATOM 653 O O . TYR A 1 78 ? -1.860 3.542 7.034 1.00 87.00 78 TYR A O 1
ATOM 661 N N . ARG A 1 79 ? -1.402 1.368 6.740 1.00 86.38 79 ARG A N 1
ATOM 662 C CA . ARG A 1 79 ? -0.513 1.598 5.589 1.00 86.38 79 ARG A CA 1
ATOM 663 C C . ARG A 1 79 ? -1.254 2.138 4.371 1.00 86.38 79 ARG A C 1
ATOM 665 O O . ARG A 1 79 ? -0.708 2.987 3.691 1.00 86.38 79 ARG A O 1
ATOM 672 N N . LEU A 1 80 ? -2.457 1.640 4.093 1.00 85.31 80 LEU A N 1
ATOM 673 C CA . LEU A 1 80 ? -3.260 2.075 2.945 1.00 85.31 80 LEU A CA 1
ATOM 674 C C . LEU A 1 80 ? -3.866 3.473 3.126 1.00 85.31 80 LEU A C 1
ATOM 676 O O . LEU A 1 80 ? -4.231 4.090 2.139 1.00 85.31 80 LEU A O 1
ATOM 680 N N . GLN A 1 81 ? -3.999 3.945 4.367 1.00 77.69 81 GLN A N 1
ATOM 681 C CA . GLN A 1 81 ? -4.512 5.279 4.677 1.00 77.69 81 GLN A CA 1
ATOM 682 C C . GLN A 1 81 ? -3.405 6.351 4.690 1.00 77.69 81 GLN A C 1
ATOM 684 O O . GLN A 1 81 ? -3.708 7.529 4.545 1.00 77.69 81 GLN A O 1
ATOM 689 N N . ILE A 1 82 ? -2.142 5.955 4.906 1.00 72.44 82 ILE A N 1
ATOM 690 C CA . ILE A 1 82 ? -0.975 6.861 4.946 1.00 72.44 82 ILE A CA 1
ATOM 691 C C . ILE A 1 82 ? -0.216 6.905 3.615 1.00 72.44 82 ILE A C 1
ATOM 693 O O . ILE A 1 82 ? 0.450 7.901 3.343 1.00 72.44 82 ILE A O 1
ATOM 697 N N . ALA A 1 83 ? -0.266 5.823 2.834 1.00 58.94 83 ALA A N 1
ATOM 698 C CA . ALA A 1 83 ? 0.341 5.750 1.505 1.00 58.94 83 ALA A CA 1
ATOM 699 C C . ALA A 1 83 ? -0.466 6.546 0.474 1.00 58.94 83 ALA A C 1
ATOM 701 O O . ALA A 1 83 ? 0.188 7.153 -0.401 1.00 58.94 83 ALA A O 1
#

Radius of gyration: 19.24 Å; Cα contacts (8 Å, |Δi|>4): 38; chains: 1; bounding box: 36×25×52 Å

Secondary structure (DSSP, 8-state):
-------HHHHHHHTT--HHHHHHHHTPPPPHHHHHHHHHHHHHHHHHHHTTT---HHHHHHHHHHHH-----HHHHHHHHH-